Protein AF-A0A376WTX3-F1 (afdb_monomer_lite)

Organism: Escherichia coli (NCBI:txid562)

Structure (mmCIF, N/CA/C/O backbone):
data_AF-A0A376WTX3-F1
#
_entry.id   AF-A0A376WTX3-F1
#
loop_
_atom_site.group_PDB
_atom_site.id
_atom_site.type_symbol
_atom_site.label_atom_id
_atom_site.label_alt_id
_atom_site.label_comp_id
_atom_site.label_asym_id
_atom_site.label_entity_id
_atom_site.label_seq_id
_atom_site.pdbx_PDB_ins_code
_atom_site.Cartn_x
_atom_site.Cartn_y
_atom_site.Cartn_z
_atom_site.occupancy
_atom_site.B_iso_or_equiv
_atom_site.auth_seq_id
_atom_site.auth_comp_id
_atom_site.auth_asym_id
_atom_site.auth_atom_id
_atom_site.pdbx_PDB_model_num
ATOM 1 N N . MET A 1 1 ? -8.114 -2.489 -28.877 1.00 51.28 1 MET A N 1
ATOM 2 C CA . MET A 1 1 ? -6.888 -1.671 -28.754 1.00 51.28 1 MET A CA 1
ATOM 3 C C . MET A 1 1 ? -5.907 -2.463 -27.909 1.00 51.28 1 MET A C 1
ATOM 5 O O . MET A 1 1 ? -6.240 -2.758 -26.770 1.00 51.28 1 MET A O 1
ATOM 9 N N . HIS A 1 2 ? -4.781 -2.894 -28.475 1.00 68.12 2 HIS A N 1
ATOM 10 C CA . HIS A 1 2 ? -3.718 -3.551 -27.715 1.00 68.12 2 HIS A CA 1
ATOM 11 C C . HIS A 1 2 ? -2.651 -2.486 -27.463 1.00 68.12 2 HIS A C 1
ATOM 13 O O . HIS A 1 2 ? -2.143 -1.902 -28.415 1.00 68.12 2 HIS A O 1
ATOM 19 N N . MET A 1 3 ? -2.413 -2.155 -26.198 1.00 84.62 3 MET A N 1
ATOM 20 C CA . MET A 1 3 ? -1.379 -1.208 -25.790 1.00 84.62 3 MET A CA 1
ATOM 21 C C . MET A 1 3 ? -0.195 -2.026 -25.289 1.00 84.62 3 MET A C 1
ATOM 23 O O . MET A 1 3 ? -0.398 -3.034 -24.605 1.00 84.62 3 MET A O 1
ATOM 27 N N . GLU A 1 4 ? 1.022 -1.630 -25.650 1.00 81.75 4 GLU A N 1
ATOM 28 C CA . GLU A 1 4 ? 2.208 -2.279 -25.101 1.00 81.75 4 GLU A CA 1
ATOM 29 C C . GLU A 1 4 ? 2.218 -2.141 -23.567 1.00 81.75 4 GLU A C 1
ATOM 31 O O . GLU A 1 4 ? 1.810 -1.097 -23.040 1.00 81.75 4 GLU A O 1
ATOM 36 N N . PRO A 1 5 ? 2.620 -3.189 -22.822 1.00 80.38 5 PRO A N 1
ATOM 37 C CA . PRO A 1 5 ? 2.717 -3.106 -21.373 1.00 80.38 5 PRO A CA 1
ATOM 38 C C . PRO A 1 5 ? 3.716 -2.028 -20.953 1.00 80.38 5 PRO A C 1
ATOM 40 O O . PRO A 1 5 ? 4.858 -2.019 -21.405 1.00 80.38 5 PRO A O 1
ATOM 43 N N . TRP A 1 6 ? 3.297 -1.163 -20.035 1.00 83.06 6 TRP A N 1
ATOM 44 C CA . TRP A 1 6 ? 4.178 -0.186 -19.406 1.00 83.06 6 TRP A CA 1
ATOM 45 C C . TRP A 1 6 ? 5.041 -0.920 -18.384 1.00 83.06 6 TRP A C 1
ATOM 47 O O . TRP A 1 6 ? 4.538 -1.360 -17.348 1.00 83.06 6 TRP A O 1
ATOM 57 N N . ASP A 1 7 ? 6.314 -1.119 -18.714 1.00 82.88 7 ASP A N 1
ATOM 58 C CA . ASP A 1 7 ? 7.233 -1.898 -17.890 1.00 82.88 7 ASP A CA 1
ATOM 59 C C . ASP A 1 7 ? 8.081 -1.027 -16.958 1.00 82.88 7 ASP A C 1
ATOM 61 O O . ASP A 1 7 ? 8.434 0.108 -17.280 1.00 82.88 7 ASP A O 1
ATOM 65 N N . GLY A 1 8 ? 8.421 -1.584 -15.797 1.00 86.38 8 GLY A N 1
ATOM 66 C CA . GLY A 1 8 ? 9.227 -0.938 -14.762 1.00 86.38 8 GLY A CA 1
ATOM 67 C C . GLY A 1 8 ? 8.658 -1.124 -13.347 1.00 86.38 8 GLY A C 1
ATOM 68 O O . GLY A 1 8 ? 7.491 -1.489 -13.192 1.00 86.38 8 GLY A O 1
ATOM 69 N N . PRO A 1 9 ? 9.460 -0.883 -12.286 1.00 88.81 9 PRO A N 1
ATOM 70 C CA . PRO A 1 9 ? 9.000 -1.026 -10.906 1.00 88.81 9 PRO A CA 1
ATOM 71 C C . PRO A 1 9 ? 7.867 -0.048 -10.593 1.00 88.81 9 PRO A C 1
ATOM 73 O O . PRO A 1 9 ? 8.090 1.167 -10.507 1.00 88.81 9 PRO A O 1
ATOM 76 N N . ALA A 1 10 ? 6.666 -0.566 -10.338 1.00 87.19 10 ALA A N 1
ATOM 77 C CA . ALA A 1 10 ? 5.481 0.256 -10.126 1.00 87.19 10 ALA A CA 1
ATOM 78 C C . ALA A 1 10 ? 4.585 -0.300 -9.014 1.00 87.19 10 ALA A C 1
ATOM 80 O O . ALA A 1 10 ? 4.287 -1.488 -8.940 1.00 87.19 10 ALA A O 1
ATOM 81 N N . GLY A 1 11 ? 4.134 0.606 -8.153 1.00 86.88 11 GLY A N 1
ATOM 82 C CA . GLY A 1 11 ? 3.094 0.387 -7.162 1.00 86.88 11 GLY A CA 1
ATOM 83 C C . GLY A 1 11 ? 2.125 1.543 -7.312 1.00 86.88 11 GLY A C 1
ATOM 84 O O . GLY A 1 11 ? 2.477 2.677 -7.003 1.00 86.88 11 GLY A O 1
ATOM 85 N N . ILE A 1 12 ? 0.955 1.281 -7.880 1.00 87.25 12 ILE A N 1
ATOM 86 C CA . ILE A 1 12 ? 0.011 2.322 -8.288 1.00 87.25 12 ILE A CA 1
ATOM 87 C C . ILE A 1 12 ? -1.196 2.251 -7.376 1.00 87.25 12 ILE A C 1
ATOM 89 O O . ILE A 1 12 ? -1.788 1.186 -7.263 1.00 87.25 12 ILE A O 1
ATOM 93 N N . VAL A 1 13 ? -1.580 3.371 -6.770 1.00 87.81 13 VAL A N 1
ATOM 94 C CA . VAL A 1 13 ? -2.884 3.551 -6.121 1.00 87.81 13 VAL A CA 1
ATOM 95 C C . VAL A 1 13 ? -3.745 4.413 -7.037 1.00 87.81 13 VAL A C 1
ATOM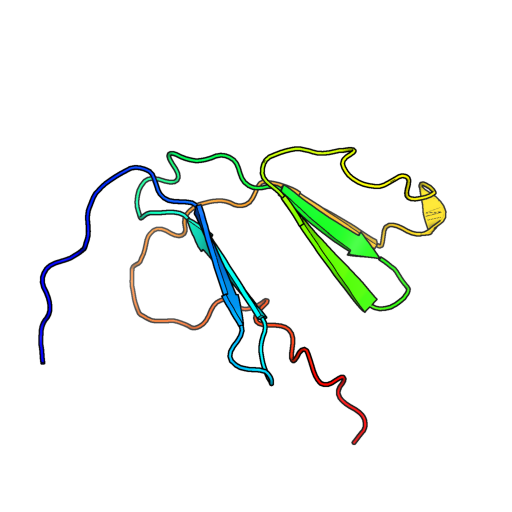 97 O O . VAL A 1 13 ? -3.285 5.421 -7.561 1.00 87.81 13 VAL A O 1
ATOM 100 N N . MET A 1 14 ? -4.973 3.980 -7.277 1.00 86.56 14 MET A N 1
ATOM 101 C CA . MET A 1 14 ? -5.917 4.571 -8.214 1.00 86.56 14 MET A CA 1
ATOM 102 C C . MET A 1 14 ? -7.321 4.550 -7.610 1.00 86.56 14 MET A C 1
ATOM 104 O O . MET A 1 14 ? -7.679 3.635 -6.869 1.00 86.56 14 MET A O 1
ATOM 108 N N . SER A 1 15 ? -8.118 5.561 -7.929 1.00 85.75 15 SER A N 1
ATOM 109 C CA . SER A 1 15 ? -9.515 5.662 -7.518 1.00 85.75 15 SER A CA 1
ATOM 110 C C . SER A 1 15 ? -10.320 6.282 -8.651 1.00 85.75 15 SER A C 1
ATOM 112 O O . SER A 1 15 ? -9.838 7.212 -9.295 1.00 85.75 15 SER A O 1
ATOM 114 N N . ASP A 1 16 ? -11.526 5.776 -8.893 1.00 84.12 16 ASP A N 1
ATOM 115 C CA . ASP A 1 16 ? -12.490 6.357 -9.841 1.00 84.12 16 ASP A CA 1
ATOM 116 C C . ASP A 1 16 ? -13.642 7.097 -9.125 1.00 84.12 16 ASP A C 1
ATOM 118 O O . ASP A 1 16 ? -14.637 7.470 -9.743 1.00 84.12 16 ASP A O 1
ATOM 122 N N . GLY A 1 17 ? -13.525 7.292 -7.805 1.00 83.38 17 GLY A N 1
ATOM 123 C CA . GLY A 1 17 ? -14.552 7.900 -6.952 1.00 83.38 17 GLY A CA 1
ATOM 124 C C . GLY A 1 17 ? -15.612 6.917 -6.443 1.00 83.38 17 GLY A C 1
ATOM 125 O O . GLY A 1 17 ? -16.265 7.191 -5.437 1.00 83.38 17 GLY A O 1
ATOM 126 N N . ARG A 1 18 ? -15.750 5.742 -7.067 1.00 82.81 18 ARG A N 1
ATOM 127 C CA . ARG A 1 18 ? -16.604 4.651 -6.581 1.00 82.81 18 ARG A CA 1
ATOM 128 C C . ARG A 1 18 ? -15.793 3.491 -6.035 1.00 82.81 18 ARG A C 1
ATOM 130 O O . ARG A 1 18 ? -16.215 2.878 -5.063 1.00 82.81 18 ARG A O 1
ATOM 137 N N . PHE A 1 19 ? -14.653 3.198 -6.633 1.00 79.56 19 PHE A N 1
ATOM 138 C CA . PHE A 1 19 ? -13.746 2.118 -6.301 1.00 79.56 19 PHE A CA 1
ATOM 139 C C . PHE A 1 19 ? -12.352 2.678 -6.078 1.00 79.56 19 PHE A C 1
ATOM 141 O O . PHE A 1 19 ? -11.892 3.549 -6.814 1.00 79.56 19 PHE A O 1
ATOM 148 N N . ALA A 1 20 ? -11.668 2.120 -5.085 1.00 82.94 20 ALA A N 1
ATOM 149 C CA . ALA A 1 20 ? -10.241 2.311 -4.911 1.00 82.94 20 ALA A CA 1
ATOM 150 C C . ALA A 1 20 ? -9.518 0.995 -5.197 1.00 82.94 20 ALA A C 1
ATOM 152 O O . ALA A 1 20 ? -9.954 -0.089 -4.801 1.00 82.94 20 ALA A O 1
ATOM 153 N N . ALA A 1 21 ? -8.393 1.101 -5.888 1.00 83.94 21 ALA A N 1
ATOM 154 C CA . ALA A 1 21 ? -7.478 0.009 -6.115 1.00 83.94 21 ALA A CA 1
ATOM 155 C C . ALA A 1 21 ? -6.049 0.492 -5.899 1.00 83.94 21 ALA A C 1
ATOM 157 O O . ALA A 1 21 ? -5.683 1.649 -6.004 1.00 83.94 21 ALA A O 1
ATOM 158 N N . CYS A 1 22 ? -5.208 -0.461 -5.612 1.00 84.69 22 CYS A N 1
ATOM 159 C CA . CYS A 1 22 ? -3.764 -0.376 -5.537 1.00 84.69 22 CYS A CA 1
ATOM 160 C C . CYS A 1 22 ? -3.271 -1.539 -6.415 1.00 84.69 22 CYS A C 1
ATOM 162 O O . CYS A 1 22 ? -3.919 -2.568 -6.436 1.00 84.69 22 CYS A O 1
ATOM 164 N N . ASN A 1 23 ? -2.177 -1.508 -7.149 1.00 85.62 23 ASN A N 1
ATOM 165 C CA . ASN A 1 23 ? -1.654 -2.696 -7.833 1.00 85.62 23 ASN A CA 1
ATOM 166 C C . ASN A 1 23 ? -0.149 -2.590 -7.958 1.00 85.62 23 ASN A C 1
ATOM 168 O O . ASN A 1 23 ? 0.400 -1.493 -7.958 1.00 85.62 23 ASN A O 1
ATOM 172 N N . LEU A 1 24 ? 0.494 -3.750 -8.015 1.00 85.25 24 LEU A N 1
ATOM 173 C CA . LEU A 1 24 ? 1.918 -3.843 -8.275 1.00 85.25 24 LEU A CA 1
ATOM 174 C C . LEU A 1 24 ? 2.143 -4.182 -9.742 1.00 85.25 24 LEU A C 1
ATOM 176 O O . LEU A 1 24 ? 1.267 -4.756 -10.394 1.00 85.25 24 LEU A O 1
ATOM 180 N N . ASP A 1 25 ? 3.332 -3.845 -10.226 1.00 84.75 25 ASP A N 1
ATOM 181 C CA . ASP A 1 25 ? 3.840 -4.333 -11.495 1.00 84.75 25 ASP A CA 1
ATOM 182 C C . ASP A 1 25 ? 3.838 -5.871 -11.540 1.00 84.75 25 ASP A C 1
ATOM 184 O O . ASP A 1 25 ? 3.761 -6.559 -10.518 1.00 84.75 25 ASP A O 1
ATOM 188 N N . ARG A 1 26 ? 3.940 -6.419 -12.752 1.00 81.56 26 ARG A N 1
ATOM 189 C CA . ARG A 1 26 ? 3.920 -7.866 -13.027 1.00 81.56 26 ARG A CA 1
ATOM 190 C C . ARG A 1 26 ? 4.924 -8.687 -12.210 1.00 81.56 26 ARG A C 1
ATOM 192 O O . ARG A 1 26 ? 4.675 -9.863 -11.955 1.00 81.56 26 ARG A O 1
ATOM 199 N N . ASN A 1 27 ? 6.034 -8.075 -11.809 1.00 84.56 27 ASN A N 1
ATOM 200 C CA . ASN A 1 27 ? 7.118 -8.719 -11.078 1.00 84.56 27 ASN A CA 1
ATOM 201 C C . ASN A 1 27 ? 7.047 -8.430 -9.568 1.00 84.56 27 ASN A C 1
ATOM 203 O O . ASN A 1 27 ? 7.729 -9.094 -8.791 1.00 84.56 27 ASN A O 1
ATOM 207 N N . GLY A 1 28 ? 6.207 -7.486 -9.135 1.00 83.00 28 GLY A N 1
ATOM 208 C CA . GLY A 1 28 ? 6.059 -7.109 -7.731 1.00 83.00 28 GLY A CA 1
ATOM 209 C C . GLY A 1 28 ? 7.305 -6.445 -7.165 1.00 83.00 28 GLY A C 1
ATOM 210 O O . GLY A 1 28 ? 7.665 -6.707 -6.020 1.00 83.00 28 GLY A O 1
ATOM 211 N N . LEU A 1 29 ? 7.977 -5.619 -7.968 1.00 85.12 29 LEU A N 1
ATOM 212 C CA . LEU A 1 29 ? 9.278 -5.048 -7.619 1.00 85.12 29 LEU A CA 1
ATOM 213 C C . LEU A 1 29 ? 9.179 -3.941 -6.568 1.00 85.12 29 LEU A C 1
ATOM 215 O O . LEU A 1 29 ? 10.178 -3.629 -5.921 1.00 85.12 29 LEU A O 1
ATOM 219 N N . ARG A 1 30 ? 7.992 -3.351 -6.372 1.00 88.19 30 ARG A N 1
ATOM 220 C CA . ARG A 1 30 ? 7.746 -2.402 -5.279 1.00 88.19 30 ARG A CA 1
ATOM 221 C C . ARG A 1 30 ? 7.051 -3.066 -4.090 1.00 88.19 30 ARG A C 1
ATOM 223 O O . ARG A 1 30 ? 6.071 -3.787 -4.283 1.00 88.19 30 ARG A O 1
ATOM 230 N N . PRO A 1 31 ? 7.497 -2.790 -2.851 1.00 86.88 31 PRO A N 1
ATOM 231 C CA . PRO A 1 31 ? 6.773 -3.232 -1.674 1.00 86.88 31 PRO A CA 1
ATOM 232 C C . PRO A 1 31 ? 5.440 -2.484 -1.582 1.00 86.88 31 PRO A C 1
ATOM 234 O O . PRO A 1 31 ? 5.374 -1.272 -1.766 1.00 86.88 31 PRO A O 1
ATOM 237 N N . ALA A 1 32 ? 4.377 -3.215 -1.267 1.00 88.06 32 ALA A N 1
ATOM 238 C CA . ALA A 1 32 ? 3.130 -2.635 -0.798 1.00 88.06 32 ALA A CA 1
ATOM 239 C C . ALA A 1 32 ? 2.560 -3.501 0.326 1.00 88.06 32 ALA A C 1
ATOM 241 O O . ALA A 1 32 ? 2.710 -4.726 0.348 1.00 88.06 32 ALA A O 1
ATOM 242 N N . ARG A 1 33 ? 1.924 -2.846 1.285 1.00 88.75 33 ARG A N 1
ATOM 243 C CA . ARG A 1 33 ? 1.345 -3.385 2.509 1.00 88.75 33 ARG A CA 1
ATOM 244 C C . ARG A 1 33 ? -0.077 -2.870 2.615 1.00 88.75 33 ARG A C 1
ATOM 246 O O . ARG A 1 33 ? -0.357 -1.745 2.201 1.00 88.75 33 ARG A O 1
ATOM 253 N N . TYR A 1 34 ? -0.959 -3.702 3.147 1.00 88.69 34 TYR A N 1
ATOM 254 C CA . TYR A 1 34 ? -2.322 -3.296 3.442 1.00 88.69 34 TYR A CA 1
ATOM 255 C C . TYR A 1 34 ? -2.702 -3.636 4.879 1.00 88.69 34 TYR A C 1
ATOM 257 O O . TYR A 1 34 ? -2.207 -4.615 5.447 1.00 88.69 34 TYR A O 1
ATOM 265 N N . VAL A 1 35 ? -3.588 -2.817 5.435 1.00 89.00 35 VAL A N 1
ATOM 266 C CA . VAL A 1 35 ? -4.262 -3.028 6.717 1.00 89.00 35 VAL A CA 1
ATOM 267 C C . VAL A 1 35 ? -5.749 -2.769 6.504 1.00 89.00 35 VAL A C 1
ATOM 269 O O . VAL A 1 35 ? -6.113 -1.778 5.870 1.00 89.00 35 VAL A O 1
ATOM 272 N N . ILE A 1 36 ? -6.590 -3.667 7.010 1.00 89.50 36 ILE A N 1
ATOM 273 C CA . ILE A 1 36 ? -8.048 -3.540 7.032 1.00 89.50 36 ILE A CA 1
ATOM 274 C C . ILE A 1 36 ? -8.474 -3.441 8.490 1.00 89.50 36 ILE A C 1
ATOM 276 O O . ILE A 1 36 ? -8.136 -4.314 9.295 1.00 89.50 36 ILE A O 1
ATOM 280 N N . THR A 1 37 ? -9.219 -2.394 8.824 1.00 89.12 37 THR A N 1
ATOM 281 C CA . THR A 1 37 ? -9.745 -2.189 10.176 1.00 89.12 37 THR A CA 1
ATOM 282 C C . THR A 1 37 ? -11.214 -2.592 10.284 1.00 89.12 37 THR A C 1
ATOM 284 O O . THR A 1 37 ? -11.919 -2.756 9.283 1.00 89.12 37 THR A O 1
ATOM 287 N N . LYS A 1 38 ? -11.698 -2.743 11.521 1.00 88.31 38 LYS A N 1
ATOM 288 C CA . LYS A 1 38 ? -13.103 -3.058 11.830 1.00 88.31 38 LYS A CA 1
ATOM 289 C C . LYS A 1 38 ? -14.072 -1.980 11.338 1.00 88.31 38 LYS A C 1
ATOM 291 O O . LYS A 1 38 ? -15.171 -2.311 10.896 1.00 88.31 38 LYS A O 1
ATOM 296 N N . ASP A 1 39 ? -13.621 -0.728 11.292 1.00 87.12 39 ASP A N 1
ATOM 297 C CA . ASP A 1 39 ? -14.381 0.418 10.772 1.00 87.12 39 ASP A CA 1
ATOM 298 C C . ASP A 1 39 ? -14.443 0.466 9.241 1.00 87.12 39 ASP A C 1
ATOM 300 O O . ASP A 1 39 ? -14.888 1.450 8.652 1.00 87.12 39 ASP A O 1
ATOM 304 N N . LYS A 1 40 ? -14.015 -0.616 8.576 1.00 83.44 40 LYS A N 1
ATOM 305 C CA . LYS A 1 40 ? -13.995 -0.757 7.115 1.00 83.44 40 LYS A CA 1
ATOM 306 C C . LYS A 1 40 ? -13.066 0.254 6.437 1.00 83.44 40 LYS A C 1
ATOM 308 O O . LYS A 1 40 ? -13.234 0.536 5.250 1.00 83.44 40 LYS A O 1
ATOM 313 N N . LEU A 1 41 ? -12.071 0.764 7.165 1.00 85.94 41 LEU A N 1
ATOM 314 C CA . LEU A 1 41 ? -10.984 1.539 6.581 1.00 85.94 41 LEU A CA 1
ATOM 315 C C . LEU A 1 41 ? -9.932 0.590 6.018 1.00 85.94 41 LEU A C 1
ATOM 317 O O . LEU A 1 41 ? -9.650 -0.475 6.574 1.00 85.94 41 LEU A O 1
ATOM 321 N N . ILE A 1 42 ? -9.355 0.996 4.893 1.00 86.69 42 ILE A N 1
ATOM 322 C CA . ILE A 1 42 ? -8.284 0.267 4.228 1.00 86.69 42 ILE A CA 1
ATOM 323 C C . ILE A 1 42 ? -7.144 1.230 4.020 1.00 86.69 42 ILE A C 1
ATOM 325 O O . ILE A 1 42 ? -7.288 2.249 3.344 1.00 86.69 42 ILE A O 1
ATOM 329 N N . THR A 1 43 ? -5.990 0.851 4.535 1.00 88.00 43 THR A N 1
ATOM 330 C CA . THR A 1 43 ? -4.768 1.608 4.329 1.00 88.00 43 THR A CA 1
ATOM 331 C C . THR A 1 43 ? -3.833 0.790 3.476 1.00 88.00 43 THR A C 1
ATOM 333 O O . THR A 1 43 ? -3.510 -0.345 3.811 1.00 88.00 43 THR A O 1
ATOM 336 N N . CYS A 1 44 ? -3.426 1.372 2.350 1.00 87.62 44 CYS A N 1
ATOM 337 C CA . CYS A 1 44 ? -2.432 0.816 1.444 1.00 87.62 44 CYS A CA 1
ATOM 338 C C . CYS A 1 44 ? -1.211 1.732 1.449 1.00 87.62 44 CYS A C 1
ATOM 340 O O . CYS A 1 44 ? -1.330 2.907 1.110 1.00 87.62 44 CYS A O 1
ATOM 342 N N . ALA A 1 45 ? -0.047 1.199 1.798 1.00 87.56 45 ALA A N 1
ATOM 343 C CA . ALA A 1 45 ? 1.201 1.954 1.822 1.00 87.56 45 ALA A CA 1
ATOM 344 C C . ALA A 1 45 ? 2.392 1.063 1.458 1.00 87.56 45 ALA A C 1
ATOM 346 O O . ALA A 1 45 ? 2.273 -0.158 1.424 1.00 87.56 45 ALA A O 1
ATOM 347 N N . SER A 1 46 ? 3.554 1.655 1.193 1.00 88.00 46 SER A N 1
ATOM 348 C CA . SER A 1 46 ? 4.781 0.894 0.910 1.00 88.00 46 SER A CA 1
ATOM 349 C C . SER A 1 46 ? 5.329 0.167 2.147 1.00 88.00 46 SER A C 1
ATOM 351 O O . SER A 1 46 ? 6.043 -0.828 2.021 1.00 88.00 46 SER A O 1
ATOM 353 N N . GLU A 1 47 ? 4.953 0.628 3.341 1.00 86.69 47 GLU A N 1
ATOM 354 C CA . GLU A 1 47 ? 5.465 0.175 4.636 1.00 86.69 47 GLU A CA 1
ATOM 355 C C . GLU A 1 47 ? 4.324 -0.071 5.636 1.00 86.69 47 GLU A C 1
ATOM 357 O O . GLU A 1 47 ? 3.171 0.292 5.401 1.00 86.69 47 GLU A O 1
ATOM 362 N N . VAL A 1 48 ? 4.642 -0.741 6.746 1.00 82.44 48 VAL A N 1
ATOM 363 C CA . VAL A 1 48 ? 3.735 -0.912 7.893 1.00 82.44 48 VAL A CA 1
ATOM 364 C C . VAL A 1 48 ? 4.035 0.153 8.946 1.00 82.44 48 VAL A C 1
ATOM 366 O O . VAL A 1 48 ? 5.181 0.560 9.079 1.00 82.44 48 VAL A O 1
ATOM 369 N N . GLY A 1 49 ? 3.024 0.574 9.710 1.00 83.50 49 GLY A N 1
ATOM 370 C CA . GLY A 1 49 ? 3.196 1.593 10.757 1.00 83.50 49 GLY A CA 1
ATOM 371 C C . GLY A 1 49 ? 3.074 3.039 10.271 1.00 83.50 49 GLY A C 1
ATOM 372 O O . GLY A 1 49 ? 3.493 3.950 10.966 1.00 83.50 49 GLY A O 1
ATOM 373 N N . ILE A 1 50 ? 2.487 3.267 9.090 1.00 87.69 50 ILE A N 1
ATOM 374 C CA . ILE A 1 50 ? 2.146 4.623 8.615 1.00 87.69 50 ILE A CA 1
ATOM 375 C C . ILE A 1 50 ? 1.031 5.262 9.456 1.00 87.69 50 ILE A C 1
ATOM 377 O O . ILE A 1 50 ? 0.889 6.481 9.482 1.00 87.69 50 ILE A O 1
ATOM 381 N N . TRP A 1 51 ? 0.231 4.437 10.127 1.00 87.75 51 TRP A N 1
ATOM 382 C CA . TRP A 1 51 ? -0.858 4.868 10.986 1.00 87.75 51 TRP A CA 1
ATOM 383 C C . TRP A 1 51 ? -0.885 4.019 12.256 1.00 87.75 51 TRP A C 1
ATOM 385 O O . TRP A 1 51 ? -0.670 2.802 12.197 1.00 87.75 51 TRP A O 1
ATOM 395 N N . ASP A 1 52 ? -1.167 4.672 13.381 1.00 88.38 52 ASP A N 1
ATOM 396 C CA . ASP A 1 52 ? -1.195 4.070 14.712 1.00 88.38 52 ASP A CA 1
ATOM 397 C C . ASP A 1 52 ? -2.552 3.410 14.984 1.00 88.38 52 ASP A C 1
ATOM 399 O O . ASP A 1 52 ? -3.420 3.969 15.651 1.00 88.38 52 ASP A O 1
ATOM 403 N N . TYR A 1 53 ? -2.747 2.209 14.438 1.00 86.31 53 TYR A N 1
ATOM 404 C CA . TYR A 1 53 ? -3.895 1.364 14.787 1.00 86.31 53 TYR A CA 1
ATOM 405 C C . TYR A 1 53 ? -3.676 0.694 16.136 1.00 86.31 53 TYR A C 1
ATOM 407 O O . TYR A 1 53 ? -2.591 0.160 16.398 1.00 86.31 53 TYR A O 1
ATOM 415 N N . GLN A 1 54 ? -4.732 0.591 16.936 1.00 91.25 54 GLN A N 1
ATOM 416 C CA . GLN A 1 54 ? -4.720 -0.347 18.049 1.00 91.25 54 GLN A CA 1
ATOM 417 C C . GLN A 1 54 ? -4.793 -1.792 17.518 1.00 91.25 54 GLN A C 1
ATOM 419 O O . GLN A 1 54 ? -5.456 -2.057 16.509 1.00 91.25 54 GLN A O 1
ATOM 424 N N . PRO A 1 55 ? -4.110 -2.766 18.152 1.00 86.06 55 PRO A N 1
ATOM 425 C CA . PRO A 1 55 ? -4.094 -4.149 17.672 1.00 86.06 55 PRO A CA 1
ATOM 426 C C . PRO A 1 55 ? -5.484 -4.778 17.533 1.00 86.06 55 PRO A C 1
ATOM 428 O O . PRO A 1 55 ? -5.677 -5.648 16.686 1.00 86.06 55 PRO A O 1
ATOM 431 N N . ASP A 1 56 ? -6.446 -4.344 18.345 1.00 92.38 56 ASP A N 1
ATOM 432 C CA . ASP A 1 56 ? -7.830 -4.800 18.312 1.00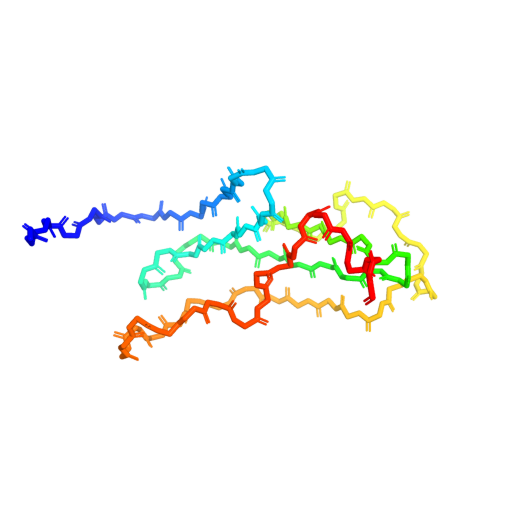 92.38 56 ASP A CA 1
ATOM 433 C C . ASP A 1 56 ? -8.667 -4.139 17.209 1.00 92.38 56 ASP A C 1
ATOM 435 O O . ASP A 1 56 ? -9.707 -4.686 16.845 1.00 92.38 56 ASP A O 1
ATOM 439 N N . GLU A 1 57 ? -8.229 -3.027 16.619 1.00 91.31 57 GLU A N 1
ATOM 440 C CA . GLU A 1 57 ? -8.901 -2.392 15.476 1.00 91.31 57 GLU A CA 1
ATOM 441 C C . GLU A 1 57 ? -8.616 -3.128 14.161 1.00 91.31 57 GLU A C 1
ATOM 443 O O . GLU A 1 57 ? -9.410 -3.057 13.219 1.00 91.31 57 GLU A O 1
ATOM 448 N N . VAL A 1 58 ? -7.491 -3.847 14.085 1.00 90.38 58 VAL A N 1
ATOM 449 C CA . VAL A 1 58 ? -7.021 -4.515 12.868 1.00 90.38 58 VAL A CA 1
ATOM 450 C C . VAL A 1 58 ? -7.726 -5.857 12.678 1.00 90.38 58 VAL A C 1
ATOM 452 O O . VAL A 1 58 ? -7.590 -6.776 13.481 1.00 90.38 58 VAL A O 1
ATOM 455 N N . VAL A 1 59 ? -8.441 -5.993 11.563 1.00 91.50 59 VAL A N 1
ATOM 456 C CA . VAL A 1 59 ? -9.056 -7.257 11.131 1.00 91.50 59 VAL A CA 1
ATOM 457 C C . VAL A 1 59 ? -8.042 -8.103 10.375 1.00 91.50 59 VAL A C 1
ATOM 459 O O . VAL A 1 59 ? -7.908 -9.299 10.618 1.00 91.50 59 VAL A O 1
ATOM 462 N N . GLU A 1 60 ? -7.319 -7.477 9.448 1.00 87.50 60 GLU A N 1
ATOM 463 C CA . GLU A 1 60 ? -6.375 -8.160 8.573 1.00 87.50 60 GLU A CA 1
ATOM 464 C C . GLU A 1 60 ? -5.223 -7.224 8.203 1.00 87.50 60 GLU A C 1
ATOM 466 O O . GLU A 1 60 ? -5.414 -6.024 8.006 1.00 87.50 60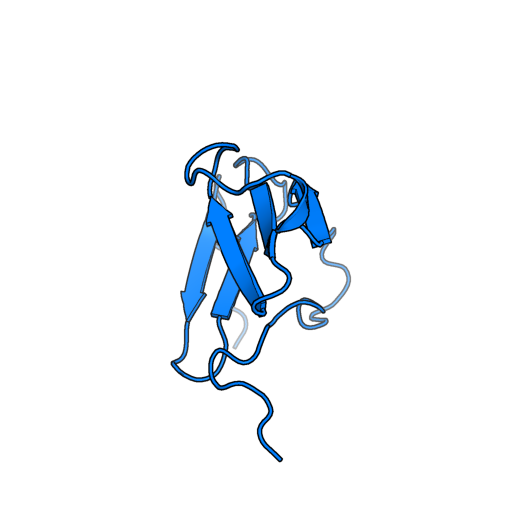 GLU A O 1
ATOM 471 N N . LYS A 1 61 ? -4.013 -7.771 8.071 1.00 88.25 61 LYS A N 1
ATOM 472 C CA . LYS A 1 61 ? -2.860 -7.061 7.512 1.00 88.25 61 LYS A CA 1
ATOM 473 C C . LYS A 1 61 ? -1.975 -8.012 6.721 1.00 88.25 61 LYS A C 1
ATOM 475 O O . LYS A 1 61 ? -1.809 -9.167 7.110 1.00 88.25 61 LYS A O 1
ATOM 480 N N . GLY A 1 62 ? -1.351 -7.527 5.650 1.00 85.56 62 GLY A N 1
ATOM 481 C CA . GLY A 1 62 ? -0.504 -8.386 4.826 1.00 85.56 62 GLY A CA 1
ATOM 482 C C . GLY A 1 62 ? 0.350 -7.670 3.778 1.00 85.56 62 GLY A C 1
ATOM 483 O O . GLY A 1 62 ? 0.140 -6.492 3.475 1.00 85.56 62 GLY A O 1
ATOM 484 N N . PRO A 1 63 ? 1.357 -8.369 3.214 1.00 83.19 63 PRO A N 1
ATOM 485 C CA . PRO A 1 63 ? 2.025 -7.930 2.001 1.00 83.19 63 PRO A CA 1
ATOM 486 C C . PRO A 1 63 ? 1.096 -8.026 0.801 1.00 83.19 63 PRO A C 1
ATOM 488 O O . PRO A 1 63 ? 0.401 -9.020 0.587 1.00 83.19 63 PRO A O 1
ATOM 491 N N . ARG A 1 64 ? 1.205 -7.032 -0.066 1.00 78.50 64 ARG A N 1
ATOM 492 C CA . ARG A 1 64 ? 0.696 -7.106 -1.417 1.00 78.50 64 ARG A CA 1
ATOM 493 C C . ARG A 1 64 ? 1.652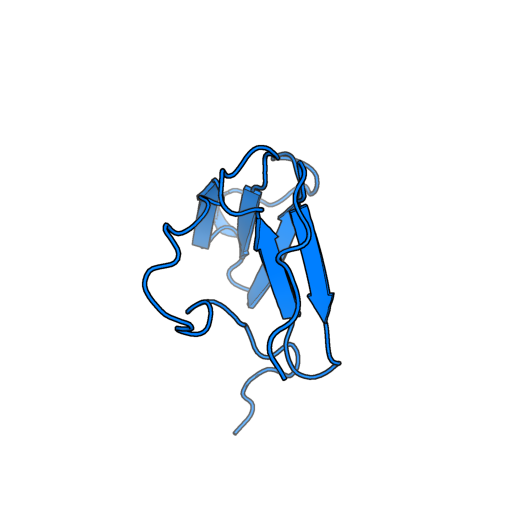 -7.938 -2.263 1.00 78.50 64 ARG A C 1
ATOM 495 O O . ARG A 1 64 ? 2.839 -7.638 -2.338 1.00 78.50 64 ARG A O 1
ATOM 502 N N . ARG A 1 65 ? 1.137 -8.975 -2.917 1.00 74.00 65 ARG A N 1
ATOM 503 C CA . ARG A 1 65 ? 1.895 -9.748 -3.906 1.00 74.00 65 ARG A CA 1
ATOM 504 C C . ARG A 1 65 ? 1.417 -9.384 -5.302 1.00 74.00 65 ARG A C 1
ATOM 506 O O . ARG A 1 65 ? 0.210 -9.242 -5.517 1.00 74.00 65 ARG A O 1
ATOM 513 N N . ALA A 1 66 ? 2.351 -9.256 -6.240 1.00 62.97 66 ALA A N 1
ATOM 514 C CA . ALA A 1 66 ? 1.997 -9.233 -7.649 1.00 62.97 66 ALA A CA 1
ATOM 515 C C . ALA A 1 66 ? 1.274 -10.541 -7.982 1.00 62.97 66 ALA A C 1
ATOM 517 O O . ALA A 1 66 ? 1.758 -11.635 -7.677 1.00 62.97 66 ALA A O 1
ATOM 518 N N . ARG A 1 67 ? 0.076 -10.438 -8.561 1.00 60.00 67 ARG A N 1
ATOM 519 C CA . ARG A 1 67 ? -0.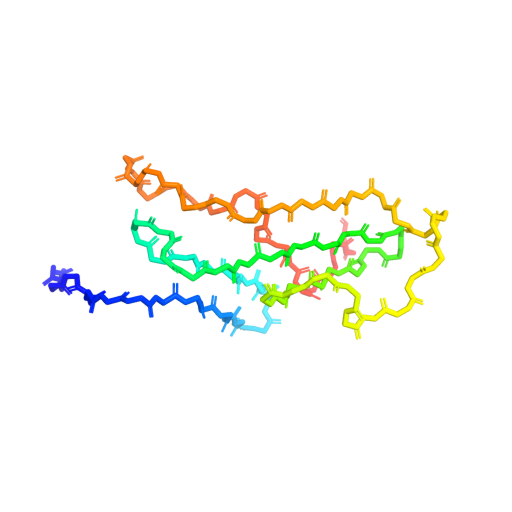557 -11.607 -9.167 1.00 60.00 67 ARG A CA 1
ATOM 520 C C . ARG A 1 67 ? 0.230 -11.923 -10.432 1.00 60.00 67 ARG A C 1
ATOM 522 O O . ARG A 1 67 ? 0.412 -11.034 -11.256 1.00 60.00 67 ARG A O 1
ATOM 529 N N . ARG A 1 68 ? 0.624 -13.189 -10.616 1.00 45.75 68 ARG A N 1
ATOM 530 C CA . ARG A 1 68 ? 0.910 -13.701 -11.961 1.00 45.75 68 ARG A CA 1
ATOM 531 C C . ARG A 1 68 ? -0.367 -13.492 -12.772 1.00 45.75 68 ARG A C 1
ATOM 533 O O . ARG A 1 68 ? -1.384 -14.118 -12.484 1.00 45.75 68 ARG A O 1
ATOM 540 N N . THR A 1 69 ? -0.347 -12.534 -13.685 1.00 46.69 69 THR A N 1
ATOM 541 C CA . THR A 1 69 ? -1.474 -12.163 -14.541 1.00 46.69 69 THR A CA 1
ATOM 542 C C . THR A 1 69 ? -1.680 -13.226 -15.617 1.00 46.69 69 THR A C 1
ATOM 544 O O . THR A 1 69 ? -1.364 -13.022 -16.781 1.00 46.69 69 THR A O 1
ATOM 547 N N . ASP A 1 70 ? -2.221 -14.376 -15.223 1.00 35.34 70 ASP A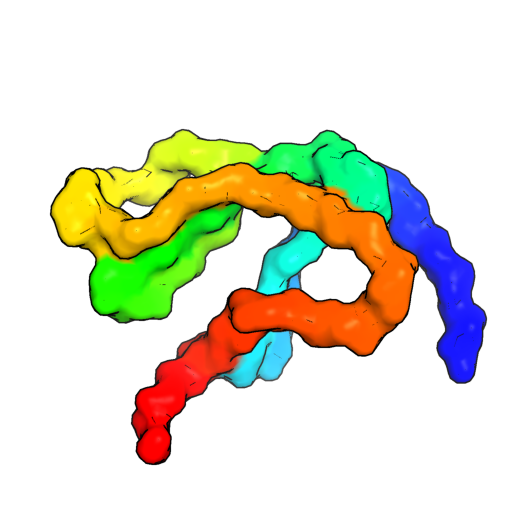 N 1
ATOM 548 C CA . ASP A 1 70 ? -3.068 -15.174 -16.108 1.00 35.34 70 ASP A CA 1
ATOM 549 C C . ASP A 1 70 ? -4.498 -14.633 -15.960 1.00 35.34 70 ASP A C 1
ATOM 551 O O . ASP A 1 70 ? -5.187 -14.883 -14.969 1.00 35.34 70 ASP A O 1
ATOM 555 N N . GLY A 1 71 ? -4.902 -13.802 -16.918 1.00 37.00 71 GLY A N 1
ATOM 556 C CA . GLY A 1 71 ? -6.270 -13.317 -17.042 1.00 37.00 71 GLY A CA 1
ATOM 557 C C . GLY A 1 71 ? -6.576 -12.033 -16.266 1.00 37.00 71 GLY A C 1
ATOM 558 O O . GLY A 1 71 ? -6.321 -11.896 -15.069 1.00 37.00 71 GLY A O 1
ATOM 559 N N . TYR A 1 72 ? -7.205 -11.089 -16.970 1.00 37.91 72 TYR A N 1
ATOM 560 C CA . TYR A 1 72 ? -7.901 -9.922 -16.425 1.00 37.91 72 TYR A CA 1
ATOM 561 C C . TYR A 1 72 ? -9.066 -10.375 -15.522 1.00 37.91 72 TYR A C 1
ATOM 563 O O . TYR A 1 72 ? -10.236 -10.316 -15.892 1.00 37.91 72 TYR A O 1
ATOM 571 N N . ARG A 1 73 ? -8.773 -10.870 -14.319 1.00 39.06 73 ARG A N 1
ATOM 572 C CA . ARG A 1 73 ? -9.762 -10.963 -13.243 1.00 39.06 73 ARG A CA 1
ATOM 573 C C . ARG A 1 73 ? -9.543 -9.789 -12.306 1.00 39.06 73 ARG A C 1
ATOM 575 O O . ARG A 1 73 ? -8.437 -9.595 -11.804 1.00 39.06 73 ARG A O 1
ATOM 582 N N . HIS A 1 74 ? -10.606 -9.016 -12.094 1.00 41.28 74 HIS A N 1
ATOM 583 C CA . HIS A 1 74 ? -10.621 -7.881 -11.180 1.00 41.28 74 HIS A CA 1
ATOM 584 C C . HIS A 1 74 ? -9.973 -8.252 -9.835 1.00 41.28 74 HIS A C 1
ATOM 586 O O . HIS A 1 74 ? -10.241 -9.342 -9.313 1.00 41.28 74 HIS A O 1
ATOM 592 N N . PRO A 1 75 ? -9.123 -7.381 -9.257 1.00 44.78 75 PRO A N 1
ATOM 593 C CA . PRO A 1 75 ? -8.633 -7.587 -7.906 1.00 44.78 75 PRO A CA 1
ATOM 594 C C . PRO A 1 75 ? -9.832 -7.749 -6.966 1.00 44.78 75 PRO A C 1
ATOM 596 O O . PRO A 1 75 ? -10.673 -6.865 -6.859 1.00 44.78 75 PRO A O 1
ATOM 599 N N . GLN A 1 76 ? -9.899 -8.897 -6.291 1.00 42.12 76 GLN A N 1
ATOM 600 C CA . GLN A 1 76 ? -10.996 -9.323 -5.408 1.00 42.12 76 GLN A CA 1
ATOM 601 C C . GLN A 1 76 ? -11.263 -8.375 -4.221 1.00 42.12 76 GLN A C 1
ATOM 603 O O . GLN A 1 76 ? -12.222 -8.547 -3.481 1.00 42.12 76 GLN A O 1
ATOM 608 N N . TRP A 1 77 ? -10.419 -7.365 -4.056 1.00 50.88 77 TRP A N 1
ATOM 609 C CA . TRP A 1 77 ? -10.406 -6.392 -2.976 1.00 50.88 77 TRP A CA 1
ATOM 610 C C . TRP A 1 77 ? -10.558 -4.960 -3.526 1.00 50.88 77 TRP A C 1
ATOM 612 O O . TRP A 1 77 ? -10.200 -4.004 -2.852 1.00 50.88 77 TRP A O 1
ATOM 622 N N . ALA A 1 78 ? -11.081 -4.780 -4.747 1.00 48.12 78 ALA A N 1
ATOM 623 C CA . ALA A 1 78 ? -11.602 -3.484 -5.180 1.00 48.12 78 ALA A CA 1
ATOM 624 C C . ALA A 1 78 ? -12.774 -3.109 -4.257 1.00 48.12 78 ALA A C 1
ATOM 626 O O . ALA A 1 78 ? -13.929 -3.461 -4.505 1.00 48.12 78 ALA A O 1
ATOM 627 N N . TYR A 1 79 ? -12.467 -2.471 -3.131 1.00 53.03 79 TYR A N 1
ATOM 628 C CA . TYR A 1 79 ? -13.487 -1.994 -2.219 1.00 53.03 79 TYR A CA 1
ATOM 629 C C . TYR A 1 79 ? -14.166 -0.798 -2.872 1.00 53.03 79 TYR A C 1
ATOM 631 O O . TYR A 1 79 ? -13.523 0.130 -3.371 1.00 53.03 79 TYR A O 1
ATOM 639 N N . SER A 1 80 ? -15.494 -0.856 -2.899 1.00 44.81 80 SER A N 1
ATOM 640 C CA . SER A 1 80 ? -16.310 0.299 -3.231 1.00 44.81 80 SER A CA 1
ATOM 641 C C . SER A 1 80 ? -16.033 1.356 -2.160 1.00 44.81 80 SER A C 1
ATOM 643 O O . SER A 1 80 ? -16.422 1.172 -1.009 1.00 44.81 80 SER A O 1
ATOM 645 N N . ALA A 1 81 ? -15.332 2.429 -2.531 1.00 43.66 81 ALA A N 1
ATOM 646 C CA . ALA A 1 81 ? -15.117 3.622 -1.713 1.00 43.66 81 ALA A CA 1
ATOM 647 C C . ALA A 1 81 ? -16.455 4.236 -1.261 1.00 43.66 81 ALA A C 1
ATOM 649 O O . ALA A 1 81 ? -16.542 4.877 -0.219 1.00 43.66 81 ALA A O 1
ATOM 650 N N . LEU A 1 82 ? -17.523 3.966 -2.015 1.00 39.31 82 LEU A N 1
ATOM 651 C CA . LEU A 1 82 ? -18.898 4.169 -1.590 1.00 39.31 82 LEU A CA 1
ATOM 652 C C . LEU A 1 82 ? -19.376 2.890 -0.908 1.00 39.31 82 LEU A C 1
ATOM 654 O O . LEU A 1 82 ? -19.716 1.916 -1.584 1.00 39.31 82 LEU A O 1
ATOM 658 N N . GLY A 1 83 ? -19.351 2.873 0.425 1.00 40.22 83 GLY A N 1
ATOM 659 C CA . GLY A 1 83 ? -19.842 1.756 1.224 1.00 40.22 83 GLY A CA 1
ATOM 660 C C . GLY A 1 83 ? -21.154 1.210 0.662 1.00 40.22 83 GLY A C 1
ATOM 661 O O . GLY A 1 83 ? -22.043 1.971 0.274 1.00 40.22 83 GLY A O 1
ATOM 662 N N . ARG A 1 84 ? -21.276 -0.120 0.587 1.00 40.28 84 ARG A N 1
ATOM 663 C CA . ARG A 1 84 ? -22.578 -0.760 0.386 1.00 40.28 84 ARG A CA 1
ATOM 664 C C . ARG A 1 84 ? -23.480 -0.350 1.548 1.00 40.28 84 ARG A C 1
ATOM 666 O O . ARG A 1 84 ? -23.464 -0.975 2.602 1.00 40.28 84 ARG A O 1
ATOM 673 N N . ASN A 1 85 ? -24.219 0.727 1.329 1.00 32.28 85 ASN A N 1
ATOM 674 C CA . ASN A 1 85 ? -25.497 1.002 1.943 1.00 32.28 85 ASN A CA 1
ATOM 675 C C . ASN A 1 85 ? -26.548 0.845 0.838 1.00 32.28 85 ASN A C 1
ATOM 677 O O . ASN A 1 85 ? -26.970 1.811 0.203 1.00 32.28 85 ASN A O 1
ATOM 681 N N . ARG A 1 86 ? -26.832 -0.418 0.523 1.00 32.78 86 ARG A N 1
ATOM 682 C CA . ARG A 1 86 ? -28.135 -0.937 0.113 1.00 32.78 86 ARG A CA 1
ATOM 683 C C . ARG A 1 86 ? -28.205 -2.380 0.578 1.00 32.78 86 ARG A C 1
ATOM 685 O O . ARG A 1 86 ? -27.177 -3.077 0.401 1.00 32.78 86 ARG A O 1
#

Secondary structure (DSSP, 8-state):
-PPPP--SS-EEEEE-SSEEEEEE-TT--S--EEEEETTS-EEEESSS-SS---TTTEEEEEE------SS-PPPTT-EESS----

InterPro domains:
  IPR017932 Glutamine amidotransferase type 2 domain [PF00310] (2-62)
  IPR029055 Nucleophile aminohydrolases, N-terminal [G3DSA:3.60.20.10] (2-63)
  IPR029055 Nucleophile aminohydrolases, N-terminal [SSF56235] (1-63)

Sequence (86 aa):
MHMEPWDGPAGIVMSDGRFAACNLDRNGLRPARYVITKDKLITCASEVGIWDYQPDEVVEKGPRRARRTDGYRHPQWAYSALGRNR

Radius of gyration: 14.4 Å; chains: 1; bounding box: 37×23×47 Å

Foldseek 3Di:
DDDPDDDDWDWDWDDPLFWTDIATPLQNNQKWKWWAFPVRDIDIDSDPPPDDDDPNRTPDIDIDDHPNPPDPDPDPPRDGPPPPPD

pLDDT: mean 75.02, std 18.87, range [32.28, 92.38]